Protein AF-A0A920VQU8-F1 (afdb_monomer_lite)

Sequence (94 aa):
MGDRAVEDDLAELGRLVELPEANIIKLPNISASTPQMKACIAELQALGYSIPDYPDDPGTDAERDAKARYGKGMGSAVNPVLPQGIQIGVPPRR

Radius of gyration: 17.18 Å; chains: 1; bounding box: 42×24×49 Å

Foldseek 3Di:
DPPPDDDPVLVVLLVLVVDPPRDDDDDDDDQDDPVRLQVVVVVVVVVVDPADGQDPDDPDPVNVVSPVVVVCSHGPNRCVSVPPPDDPDDPPDD

Structure (mmCIF, N/CA/C/O backbone):
data_AF-A0A920VQU8-F1
#
_entry.id   AF-A0A920VQU8-F1
#
loop_
_atom_site.group_PDB
_atom_site.id
_atom_site.type_symbol
_atom_site.label_atom_id
_atom_site.label_alt_id
_atom_site.label_comp_id
_atom_site.label_asym_id
_atom_site.label_entity_id
_atom_site.label_seq_id
_atom_site.pdbx_PDB_ins_code
_atom_site.Cartn_x
_atom_site.Cartn_y
_atom_site.Cartn_z
_atom_site.occupancy
_atom_site.B_iso_or_equiv
_atom_site.auth_seq_id
_atom_site.auth_comp_id
_atom_site.auth_asym_id
_atom_site.auth_atom_id
_atom_site.pdbx_PDB_model_num
ATOM 1 N N . MET A 1 1 ? -15.466 -6.381 -3.884 1.00 64.81 1 MET A N 1
ATOM 2 C CA . MET A 1 1 ? -15.025 -5.299 -4.790 1.00 64.81 1 MET A CA 1
ATOM 3 C C . MET A 1 1 ? -15.829 -5.236 -6.087 1.00 64.81 1 MET A C 1
ATOM 5 O O . MET A 1 1 ? -15.940 -4.133 -6.593 1.00 64.81 1 MET A O 1
ATOM 9 N N . GLY A 1 2 ? -16.471 -6.319 -6.563 1.00 76.19 2 GLY A N 1
ATOM 10 C CA . GLY A 1 2 ? -17.437 -6.246 -7.678 1.00 76.19 2 GLY A CA 1
ATOM 11 C C . GLY A 1 2 ? -16.856 -5.545 -8.909 1.00 76.19 2 GLY A C 1
ATOM 12 O O . GLY A 1 2 ? -15.669 -5.696 -9.180 1.00 76.19 2 GLY A O 1
ATOM 13 N N . ASP A 1 3 ? -17.651 -4.695 -9.556 1.00 79.62 3 ASP A N 1
ATOM 14 C CA . ASP A 1 3 ? -17.248 -3.893 -10.728 1.00 79.62 3 ASP A CA 1
ATOM 15 C C . ASP A 1 3 ? -16.146 -2.850 -10.445 1.00 79.62 3 ASP A C 1
ATOM 17 O O . ASP A 1 3 ? -15.702 -2.149 -11.348 1.00 79.62 3 ASP A O 1
ATOM 21 N N . ARG A 1 4 ? -15.714 -2.708 -9.185 1.00 84.12 4 ARG A N 1
ATOM 22 C CA . ARG A 1 4 ? -14.647 -1.792 -8.749 1.00 84.12 4 ARG A CA 1
ATOM 23 C C . ARG A 1 4 ? -13.343 -2.511 -8.404 1.00 84.12 4 ARG A C 1
ATOM 25 O O . ARG A 1 4 ? -12.461 -1.915 -7.789 1.00 84.12 4 ARG A O 1
ATOM 32 N N . ALA A 1 5 ? -13.246 -3.806 -8.702 1.00 87.50 5 ALA A N 1
ATOM 33 C CA . ALA A 1 5 ? -11.980 -4.516 -8.616 1.00 87.50 5 ALA A CA 1
ATOM 34 C C . ALA A 1 5 ? -11.017 -3.976 -9.681 1.00 87.50 5 ALA A C 1
ATOM 36 O O . ALA A 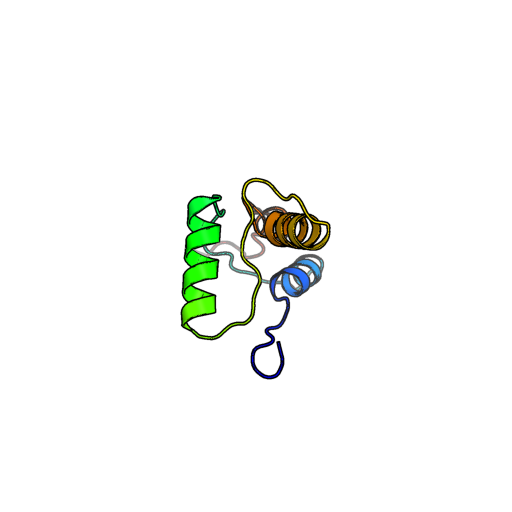1 5 ? -11.420 -3.714 -10.810 1.00 87.50 5 ALA A O 1
ATOM 37 N N . VAL A 1 6 ? -9.755 -3.821 -9.297 1.00 92.12 6 VAL A N 1
ATOM 38 C CA . VAL A 1 6 ? -8.659 -3.446 -10.193 1.00 92.12 6 VAL A CA 1
ATOM 39 C C . VAL A 1 6 ? -7.636 -4.573 -10.212 1.00 92.12 6 VAL A C 1
ATOM 41 O O . VAL A 1 6 ? -7.550 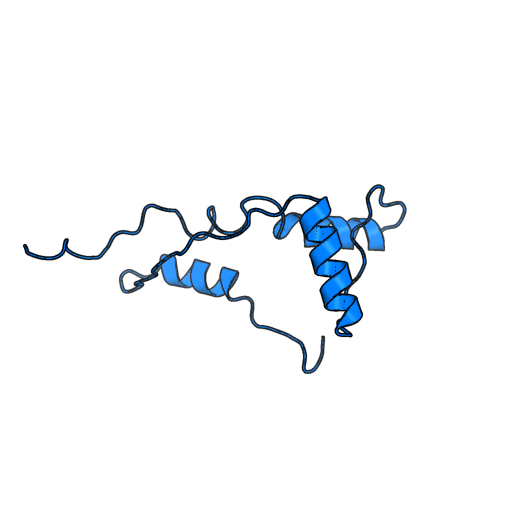-5.345 -9.250 1.00 92.12 6 VAL A O 1
ATOM 44 N N . GLU A 1 7 ? -6.900 -4.686 -11.311 1.00 94.94 7 GLU A N 1
ATOM 45 C CA . GLU A 1 7 ? -5.827 -5.667 -11.453 1.00 94.94 7 GLU A CA 1
ATOM 46 C C . GLU A 1 7 ? -4.635 -5.302 -10.551 1.00 94.94 7 GLU A C 1
ATOM 48 O O . GLU A 1 7 ? -4.448 -4.149 -10.154 1.00 94.94 7 GLU A O 1
ATOM 53 N N . ASP A 1 8 ? -3.853 -6.311 -10.160 1.00 95.06 8 ASP A N 1
ATOM 54 C CA . ASP A 1 8 ? -2.622 -6.103 -9.390 1.00 95.06 8 ASP A CA 1
ATOM 55 C C . ASP A 1 8 ? -1.454 -5.843 -10.350 1.00 95.06 8 ASP A C 1
ATOM 57 O O . ASP A 1 8 ? -0.613 -6.714 -10.605 1.00 95.06 8 ASP A O 1
ATOM 61 N N . ASP A 1 9 ? -1.425 -4.624 -10.889 1.00 95.44 9 ASP A N 1
ATOM 62 C CA . ASP A 1 9 ? -0.411 -4.177 -11.847 1.00 95.44 9 ASP A CA 1
ATOM 63 C C . ASP A 1 9 ? 1.006 -4.275 -11.270 1.00 95.44 9 ASP A C 1
ATOM 65 O O . ASP A 1 9 ? 1.963 -4.521 -11.999 1.00 95.44 9 ASP A O 1
ATOM 69 N N . LEU A 1 10 ? 1.180 -4.098 -9.953 1.00 94.94 10 LEU A N 1
ATOM 70 C CA . LEU A 1 10 ? 2.501 -4.195 -9.331 1.00 94.94 10 LEU A CA 1
ATOM 71 C C . LEU A 1 10 ? 3.012 -5.638 -9.350 1.00 94.94 10 LEU A C 1
ATOM 73 O O . LEU A 1 10 ? 4.185 -5.865 -9.651 1.00 94.94 10 LEU A O 1
ATOM 77 N N . ALA A 1 11 ? 2.147 -6.615 -9.067 1.00 95.06 11 ALA A N 1
ATOM 78 C CA . ALA A 1 11 ? 2.496 -8.023 -9.196 1.00 95.06 11 ALA A CA 1
ATOM 79 C C . ALA A 1 11 ? 2.755 -8.418 -10.657 1.00 95.06 11 ALA A C 1
ATOM 81 O O . ALA A 1 11 ? 3.636 -9.238 -10.917 1.00 95.06 11 ALA A O 1
ATOM 82 N N . GLU A 1 12 ? 2.008 -7.860 -11.612 1.00 94.88 12 GLU A N 1
ATOM 83 C CA . GLU A 1 12 ? 2.263 -8.074 -13.039 1.00 94.88 12 GLU A CA 1
ATOM 84 C C . GLU A 1 12 ? 3.597 -7.485 -13.485 1.00 94.88 12 GLU A C 1
ATOM 86 O O . GLU A 1 12 ? 4.419 -8.210 -14.044 1.00 94.88 12 GLU A O 1
ATOM 91 N N . LEU A 1 13 ? 3.862 -6.218 -13.170 1.00 93.88 13 LEU A N 1
ATOM 92 C CA . LEU A 1 13 ? 5.135 -5.571 -13.473 1.00 93.88 13 LEU A CA 1
ATOM 93 C C . LEU A 1 13 ? 6.308 -6.314 -12.824 1.00 93.88 13 LEU A C 1
ATOM 95 O O . LEU A 1 13 ? 7.353 -6.442 -13.452 1.00 93.88 13 LEU A O 1
ATOM 99 N N . GLY A 1 14 ? 6.122 -6.860 -11.617 1.00 92.38 14 GLY A N 1
ATOM 100 C CA . GLY A 1 14 ? 7.099 -7.723 -10.950 1.00 92.38 14 GLY A CA 1
ATOM 101 C C . GLY A 1 14 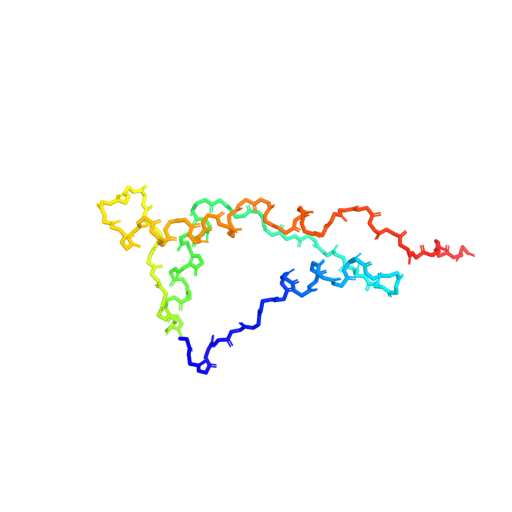? 7.430 -9.004 -11.724 1.00 92.38 14 GLY A C 1
ATOM 102 O O . GLY A 1 14 ? 8.575 -9.435 -11.712 1.00 92.38 14 GLY A O 1
ATOM 103 N N . ARG A 1 15 ? 6.465 -9.587 -12.446 1.00 93.50 15 ARG A N 1
ATOM 104 C CA . ARG A 1 15 ? 6.728 -10.709 -13.365 1.00 93.50 15 ARG A CA 1
ATOM 105 C C . ARG A 1 15 ? 7.381 -10.233 -14.658 1.00 93.50 15 ARG A C 1
ATOM 107 O O . ARG A 1 15 ? 8.278 -10.891 -15.171 1.00 93.50 15 ARG A O 1
ATOM 114 N N . LEU A 1 16 ? 6.942 -9.090 -15.187 1.00 91.94 16 LEU A N 1
ATOM 115 C CA . LEU A 1 16 ? 7.477 -8.545 -16.432 1.00 91.94 16 LEU A CA 1
ATOM 116 C C . LEU A 1 16 ? 8.959 -8.189 -16.302 1.00 91.94 16 LEU A C 1
ATOM 118 O O . LEU A 1 16 ? 9.709 -8.507 -17.211 1.00 91.94 16 LEU A O 1
ATOM 122 N N . VAL A 1 17 ? 9.417 -7.609 -15.186 1.00 89.25 17 VAL A N 1
ATOM 123 C CA . VAL A 1 17 ? 10.846 -7.263 -15.008 1.00 89.25 17 VAL A CA 1
ATOM 124 C C . VAL A 1 17 ? 11.798 -8.462 -15.065 1.00 89.25 17 VAL A C 1
ATOM 126 O O . VAL A 1 17 ? 12.995 -8.263 -15.256 1.00 89.25 17 VAL A O 1
ATOM 129 N N . GLU A 1 18 ? 11.300 -9.690 -14.907 1.00 87.94 18 GLU A N 1
ATOM 130 C CA . GLU A 1 18 ? 12.103 -10.911 -15.049 1.00 87.94 18 GLU A CA 1
ATOM 131 C C . GLU A 1 18 ? 12.320 -11.306 -16.522 1.00 87.94 18 GLU A C 1
ATOM 133 O O . GLU A 1 18 ? 13.199 -12.117 -16.822 1.00 87.94 18 GLU A O 1
ATOM 138 N N . LEU A 1 19 ? 11.546 -10.733 -17.450 1.00 88.94 19 LEU A N 1
ATOM 139 C CA . LEU A 1 19 ? 11.634 -11.016 -18.878 1.00 88.94 19 LEU A CA 1
ATOM 140 C C . LEU A 1 19 ? 12.729 -10.168 -19.546 1.00 88.94 19 LEU A C 1
ATOM 142 O O . LEU A 1 19 ? 12.782 -8.953 -19.338 1.00 88.94 19 LEU A O 1
ATOM 146 N N . PRO A 1 20 ? 13.577 -10.760 -20.408 1.00 87.56 20 PRO A N 1
ATOM 147 C CA . PRO A 1 20 ? 14.650 -10.029 -21.085 1.00 87.56 20 PRO A CA 1
ATOM 148 C C . PRO A 1 20 ? 14.142 -8.943 -22.048 1.00 87.56 20 PRO A C 1
ATOM 150 O O . PRO A 1 20 ? 14.864 -7.988 -22.329 1.00 87.56 20 PRO A O 1
ATOM 153 N N . GLU A 1 21 ? 12.920 -9.075 -22.563 1.00 86.88 21 GLU A N 1
ATOM 154 C CA . GLU A 1 21 ? 12.270 -8.109 -23.450 1.00 86.88 21 GLU A CA 1
ATOM 155 C C . GLU A 1 21 ? 11.553 -6.965 -22.721 1.00 86.88 21 GLU A C 1
ATOM 157 O O . GLU A 1 21 ? 11.084 -6.027 -23.375 1.00 86.88 21 GLU A O 1
ATOM 162 N N . ALA A 1 22 ? 11.437 -7.019 -21.391 1.00 88.56 22 ALA A N 1
ATOM 163 C CA . ALA A 1 22 ? 10.704 -6.002 -20.657 1.00 88.56 22 ALA A CA 1
ATOM 164 C C . ALA A 1 22 ? 11.391 -4.638 -20.743 1.00 88.56 22 ALA A C 1
ATOM 166 O O . ALA A 1 22 ? 12.562 -4.462 -20.405 1.00 88.56 22 ALA A O 1
ATOM 167 N N . ASN A 1 23 ? 10.615 -3.642 -21.163 1.00 87.38 23 ASN A N 1
ATOM 168 C CA . ASN A 1 23 ? 11.047 -2.258 -21.264 1.00 87.38 23 ASN A CA 1
ATOM 169 C C . ASN A 1 23 ? 10.102 -1.376 -20.443 1.00 87.38 23 ASN A C 1
ATOM 171 O O . ASN A 1 23 ? 9.033 -0.983 -20.909 1.00 87.38 23 ASN A O 1
ATOM 175 N N . ILE A 1 24 ? 10.488 -1.108 -19.195 1.00 87.94 24 ILE A N 1
ATOM 176 C CA . ILE A 1 24 ? 9.661 -0.394 -18.219 1.00 87.94 24 ILE A CA 1
ATOM 177 C C . ILE A 1 24 ? 10.306 0.954 -17.906 1.00 87.94 24 ILE A C 1
ATOM 179 O O . ILE A 1 24 ? 11.413 1.027 -17.376 1.00 87.94 24 ILE A O 1
ATOM 183 N N . ILE A 1 25 ? 9.581 2.038 -18.184 1.00 88.75 25 ILE A N 1
ATOM 184 C CA . ILE A 1 25 ? 9.979 3.394 -17.796 1.00 88.75 25 ILE A CA 1
ATOM 185 C C . ILE A 1 25 ? 9.322 3.716 -16.455 1.00 88.75 25 ILE A C 1
ATOM 187 O O . ILE A 1 25 ? 8.116 3.950 -16.373 1.00 88.75 25 ILE A O 1
ATOM 191 N N . LYS A 1 26 ? 10.121 3.737 -15.387 1.00 87.19 26 LYS A N 1
ATOM 192 C CA . LYS A 1 26 ? 9.629 3.984 -14.032 1.00 87.19 26 LYS A CA 1
ATOM 193 C C . LYS A 1 26 ? 9.672 5.471 -13.676 1.00 87.19 26 LYS A C 1
ATOM 195 O O . LYS A 1 26 ? 10.743 6.047 -13.512 1.00 87.19 26 LYS A O 1
ATOM 200 N N . LEU A 1 27 ? 8.503 6.082 -13.483 1.00 92.00 27 LEU A N 1
ATOM 201 C CA . LEU A 1 27 ? 8.386 7.444 -12.947 1.00 92.00 27 LEU A CA 1
ATOM 202 C C . LEU A 1 27 ? 8.425 7.439 -11.405 1.00 92.00 27 LEU A C 1
ATOM 204 O O . LEU A 1 27 ? 8.112 6.410 -10.798 1.00 92.00 27 LEU A O 1
ATOM 208 N N . PRO A 1 28 ? 8.771 8.558 -10.740 1.00 92.00 28 PRO A N 1
ATOM 209 C CA . PRO A 1 28 ? 8.675 8.676 -9.283 1.00 92.00 28 PRO A CA 1
ATOM 210 C C . PRO A 1 28 ? 7.271 8.341 -8.755 1.00 92.00 28 PRO A C 1
ATOM 212 O O . PRO A 1 28 ? 6.270 8.700 -9.368 1.00 92.00 28 PRO A O 1
ATOM 215 N N . ASN A 1 29 ? 7.193 7.664 -7.606 1.00 93.25 29 ASN A N 1
ATOM 216 C CA . ASN A 1 29 ? 5.935 7.321 -6.935 1.00 93.25 29 ASN A CA 1
ATOM 217 C C . ASN A 1 29 ? 6.002 7.629 -5.434 1.00 93.25 29 ASN A C 1
ATOM 219 O O . ASN A 1 29 ? 7.082 7.755 -4.856 1.00 93.25 29 ASN A O 1
ATOM 223 N N . ILE A 1 30 ? 4.835 7.699 -4.795 1.00 94.69 30 ILE A N 1
ATOM 224 C CA . ILE A 1 30 ? 4.719 7.912 -3.350 1.00 94.69 30 ILE A CA 1
ATOM 225 C C . ILE A 1 30 ? 5.191 6.656 -2.606 1.00 94.69 30 ILE A C 1
ATOM 227 O O . ILE A 1 30 ? 4.783 5.543 -2.933 1.00 94.69 30 ILE A O 1
ATOM 231 N N . SER A 1 31 ? 6.029 6.850 -1.586 1.00 94.38 31 SER A N 1
ATOM 232 C CA . SER A 1 31 ? 6.258 5.864 -0.527 1.00 94.38 31 SER A CA 1
ATOM 233 C C . SER A 1 31 ? 5.407 6.262 0.673 1.00 94.38 31 SER A C 1
ATOM 235 O O . SER A 1 31 ? 5.741 7.215 1.375 1.00 94.38 31 SER A O 1
ATOM 237 N N . ALA A 1 32 ? 4.257 5.609 0.839 1.00 93.62 32 ALA A N 1
ATOM 238 C CA . ALA A 1 32 ? 3.188 6.128 1.686 1.00 93.62 32 ALA A CA 1
ATOM 239 C C . ALA A 1 32 ? 3.545 6.068 3.179 1.00 93.62 32 ALA A C 1
ATOM 241 O O . ALA A 1 32 ? 3.873 5.007 3.713 1.00 93.62 32 ALA A O 1
ATOM 242 N N . SER A 1 33 ? 3.430 7.211 3.855 1.00 95.25 33 SER A N 1
ATOM 243 C CA . SER A 1 33 ? 3.385 7.307 5.317 1.00 95.25 33 SER A CA 1
ATOM 244 C C . SER A 1 33 ? 1.988 6.972 5.857 1.00 95.25 33 SER A C 1
ATOM 246 O O . SER A 1 33 ? 1.002 7.004 5.118 1.00 95.25 33 SER A O 1
ATOM 248 N N . THR A 1 34 ? 1.870 6.715 7.164 1.00 94.00 34 THR A N 1
ATOM 249 C CA . THR A 1 34 ? 0.574 6.430 7.808 1.00 94.00 34 THR A CA 1
ATOM 250 C C . THR A 1 34 ? -0.488 7.515 7.562 1.00 94.00 34 THR A C 1
ATOM 252 O O . THR A 1 34 ? -1.605 7.154 7.190 1.00 94.00 34 THR A O 1
ATOM 255 N N . PRO A 1 35 ? -0.198 8.831 7.698 1.00 95.94 35 PRO A N 1
ATOM 256 C CA . PRO A 1 35 ? -1.199 9.863 7.414 1.00 95.94 35 PRO A CA 1
ATOM 257 C C . PRO A 1 35 ? -1.675 9.859 5.956 1.00 95.94 35 PRO A C 1
ATOM 259 O O . PRO A 1 35 ? -2.863 10.027 5.700 1.00 95.94 35 PRO A O 1
ATOM 262 N N . GLN A 1 36 ? -0.769 9.615 5.002 1.00 96.75 36 GLN A N 1
ATOM 263 C CA . GLN A 1 36 ? -1.115 9.536 3.578 1.00 96.75 36 GLN A CA 1
ATOM 264 C C . GLN A 1 36 ? -1.983 8.313 3.270 1.00 96.75 36 GLN A C 1
ATOM 266 O O . GLN A 1 36 ? -2.940 8.424 2.509 1.00 96.75 36 GLN A O 1
ATOM 271 N N . MET A 1 37 ? -1.689 7.166 3.892 1.00 95.38 37 MET A N 1
ATOM 272 C CA . MET A 1 37 ? -2.503 5.957 3.753 1.00 95.38 37 MET A CA 1
ATOM 273 C C . MET A 1 37 ? -3.935 6.200 4.243 1.00 95.38 37 MET A C 1
ATOM 275 O O . MET A 1 37 ? -4.887 5.929 3.519 1.00 95.38 37 MET A O 1
ATOM 279 N N . LYS A 1 38 ? -4.095 6.787 5.436 1.00 96.00 38 LYS A N 1
ATOM 280 C CA . LYS A 1 38 ? -5.419 7.122 5.981 1.00 96.00 38 LYS A CA 1
ATOM 281 C C . LYS A 1 38 ? -6.189 8.108 5.104 1.00 96.00 38 LYS A C 1
ATOM 283 O O . LYS A 1 38 ? -7.382 7.917 4.900 1.00 96.00 38 LYS A O 1
ATOM 288 N N . ALA A 1 39 ? -5.516 9.129 4.570 1.00 97.44 39 ALA A N 1
ATOM 289 C CA . ALA A 1 39 ? -6.141 10.093 3.666 1.00 97.44 39 ALA A CA 1
ATOM 290 C C . ALA A 1 39 ? -6.647 9.425 2.375 1.00 97.44 39 ALA A C 1
ATOM 292 O O . ALA A 1 39 ? -7.788 9.647 1.983 1.00 97.44 39 ALA A O 1
ATOM 293 N N . CYS A 1 40 ? -5.833 8.555 1.769 1.00 96.88 40 CYS A N 1
ATOM 294 C CA . CYS A 1 40 ? -6.214 7.787 0.582 1.00 96.88 40 CYS A CA 1
ATOM 295 C C . CYS A 1 40 ? -7.408 6.858 0.857 1.00 96.88 40 CYS A C 1
ATOM 297 O O . CYS A 1 40 ? -8.358 6.822 0.078 1.00 96.88 40 CYS A O 1
ATOM 299 N N . ILE A 1 41 ? -7.402 6.148 1.992 1.00 96.50 41 ILE A N 1
ATOM 300 C CA . ILE A 1 41 ? -8.521 5.284 2.398 1.00 96.50 41 ILE A CA 1
ATOM 301 C C . ILE A 1 41 ? -9.810 6.101 2.536 1.00 96.50 41 ILE A C 1
ATOM 303 O O . ILE A 1 41 ? -10.828 5.714 1.966 1.00 96.50 41 ILE A O 1
ATOM 307 N N . ALA A 1 42 ? -9.756 7.247 3.221 1.00 97.62 42 ALA A N 1
ATOM 308 C CA . ALA A 1 42 ? -10.913 8.122 3.396 1.00 97.62 42 ALA A CA 1
ATOM 309 C C . ALA A 1 42 ? -11.447 8.662 2.056 1.00 97.62 42 ALA A C 1
ATOM 311 O O . ALA A 1 42 ? -12.659 8.700 1.843 1.00 97.62 42 ALA A O 1
ATOM 312 N N . GLU A 1 43 ? -10.560 9.040 1.130 1.00 98.06 43 GLU A N 1
ATOM 313 C CA . GLU A 1 43 ? -10.939 9.482 -0.216 1.00 98.06 43 GLU A CA 1
ATOM 314 C C . GLU A 1 43 ? -11.637 8.362 -1.001 1.00 98.06 43 GLU A C 1
ATOM 316 O O . GLU A 1 43 ? -12.723 8.562 -1.547 1.00 98.06 43 GLU A O 1
ATOM 321 N N . LEU A 1 44 ? -11.076 7.151 -1.001 1.00 96.31 44 LEU A N 1
ATOM 322 C CA . LEU A 1 44 ? -11.676 5.993 -1.665 1.00 96.31 44 LEU A CA 1
ATOM 323 C C . LEU A 1 44 ? -13.031 5.622 -1.043 1.00 96.31 44 LEU A C 1
ATOM 325 O O . LEU A 1 44 ? -13.995 5.358 -1.764 1.00 96.31 44 LEU A O 1
ATOM 329 N N . GLN A 1 45 ? -13.155 5.649 0.282 1.00 96.56 45 GLN A N 1
ATOM 330 C CA . GLN A 1 45 ? -14.432 5.425 0.959 1.00 96.56 45 GLN A CA 1
ATOM 331 C C . GLN A 1 45 ? -15.477 6.480 0.571 1.00 96.56 45 GLN A C 1
ATOM 333 O O . GLN A 1 45 ? -16.618 6.119 0.282 1.00 96.56 45 GLN A O 1
ATOM 338 N N . ALA A 1 46 ? -15.093 7.759 0.468 1.00 97.56 46 ALA A N 1
ATOM 339 C CA . ALA A 1 46 ? -15.975 8.834 0.006 1.00 97.56 46 ALA A CA 1
ATOM 340 C C . ALA A 1 46 ? -16.425 8.648 -1.455 1.00 97.56 46 ALA A C 1
ATOM 342 O O . ALA A 1 46 ? -17.553 8.988 -1.809 1.00 97.56 46 ALA A O 1
ATOM 343 N N . LEU A 1 47 ? -15.583 8.033 -2.291 1.00 96.06 47 LEU A N 1
ATOM 344 C CA . LEU A 1 47 ? -15.931 7.614 -3.653 1.00 96.06 47 LEU A CA 1
ATOM 345 C C . LEU A 1 47 ? -16.785 6.327 -3.689 1.00 96.06 47 LEU A C 1
ATOM 347 O O . LEU A 1 47 ? -17.194 5.875 -4.762 1.00 96.06 47 LEU A O 1
ATOM 351 N N . GLY A 1 48 ? -17.082 5.723 -2.535 1.00 94.00 48 GLY A N 1
ATOM 352 C CA . GLY A 1 48 ? -17.943 4.550 -2.364 1.00 94.00 48 GLY A CA 1
ATOM 353 C C . GLY A 1 48 ? -17.211 3.204 -2.396 1.00 94.00 48 GLY A C 1
ATOM 354 O O . GLY A 1 48 ? -17.849 2.165 -2.576 1.00 94.00 48 GLY A O 1
ATOM 355 N N . TYR A 1 49 ? -15.880 3.187 -2.294 1.00 94.62 49 TYR A N 1
ATOM 356 C CA . TYR A 1 49 ? -15.133 1.936 -2.172 1.00 94.62 49 TYR A CA 1
ATOM 357 C C . TYR A 1 49 ? -15.309 1.367 -0.762 1.00 94.62 49 TYR A C 1
ATOM 359 O O . TYR A 1 49 ? -14.924 1.980 0.228 1.00 94.62 49 TYR A O 1
ATOM 367 N N . SER A 1 50 ? -15.878 0.163 -0.671 1.00 92.94 50 SER A N 1
ATOM 368 C CA . SER A 1 50 ? -16.050 -0.545 0.601 1.00 92.94 50 SER A CA 1
ATOM 369 C C . SER A 1 50 ? -14.739 -1.227 1.011 1.00 92.94 50 SER A C 1
ATOM 371 O O . SER A 1 50 ? -14.549 -2.427 0.804 1.00 92.94 50 SER A O 1
ATOM 373 N N . ILE A 1 51 ? -13.803 -0.428 1.527 1.00 93.12 51 ILE A N 1
ATOM 374 C CA . ILE A 1 51 ? -12.515 -0.867 2.079 1.00 93.12 51 ILE A CA 1
ATOM 375 C C . ILE A 1 51 ? -12.438 -0.525 3.577 1.00 93.12 51 ILE A C 1
ATOM 377 O O . ILE A 1 51 ? -12.980 0.505 3.986 1.00 93.12 51 ILE A O 1
ATOM 381 N N . PRO A 1 52 ? -11.810 -1.379 4.410 1.00 95.19 52 PRO A N 1
ATOM 382 C CA . PRO A 1 52 ? -11.734 -1.156 5.852 1.00 95.19 52 PRO A CA 1
ATOM 383 C C . PRO A 1 52 ? -10.819 0.023 6.192 1.00 95.19 52 PRO A C 1
ATOM 385 O O . PRO A 1 52 ? -9.910 0.346 5.427 1.00 95.19 52 PRO A O 1
ATOM 388 N N . ASP A 1 53 ? -11.013 0.618 7.364 1.00 96.06 53 ASP A N 1
ATOM 389 C CA . ASP A 1 53 ? -10.102 1.635 7.888 1.00 96.06 53 ASP A CA 1
ATOM 390 C C . ASP A 1 53 ? -8.712 1.062 8.195 1.00 96.06 53 ASP A C 1
ATOM 392 O O . ASP A 1 53 ? -8.520 -0.149 8.338 1.00 96.06 53 ASP A O 1
ATOM 396 N N . TYR A 1 54 ? -7.728 1.955 8.327 1.00 95.00 54 TYR A N 1
ATOM 397 C CA . TYR A 1 54 ? -6.409 1.610 8.849 1.00 95.00 54 TYR A CA 1
ATOM 398 C C . TYR A 1 54 ? -6.368 1.834 10.373 1.00 95.00 54 TYR A C 1
ATOM 400 O O . TYR A 1 54 ? -6.348 2.994 10.804 1.00 95.00 54 TYR A O 1
ATOM 408 N N . PRO A 1 55 ? -6.327 0.769 11.199 1.00 93.44 55 PRO A N 1
ATOM 409 C CA . PRO A 1 55 ? -6.352 0.907 12.650 1.00 93.44 55 PRO A CA 1
ATOM 410 C C . PRO A 1 55 ? -4.967 1.275 13.197 1.00 93.44 55 PRO A C 1
ATOM 412 O O . PRO A 1 55 ? -3.953 0.646 12.874 1.00 93.44 55 PRO A O 1
ATOM 415 N N . ASP A 1 56 ? -4.923 2.274 14.079 1.00 90.19 56 ASP A N 1
ATOM 416 C CA . ASP A 1 56 ? -3.697 2.625 14.804 1.00 90.19 56 ASP A CA 1
ATOM 417 C C . ASP A 1 56 ? -3.312 1.524 15.793 1.00 90.19 56 ASP A C 1
ATOM 419 O O . ASP A 1 56 ? -2.178 1.034 15.763 1.00 90.19 56 ASP A O 1
ATOM 423 N N . ASP A 1 57 ? -4.282 1.076 16.589 1.00 92.56 57 ASP A N 1
ATOM 424 C CA . ASP A 1 57 ? -4.128 0.034 17.601 1.00 92.56 57 ASP A CA 1
ATOM 425 C C . ASP A 1 57 ? -5.187 -1.070 17.393 1.00 92.56 57 ASP A C 1
ATOM 427 O O . ASP A 1 57 ? -6.344 -0.889 17.769 1.00 92.56 57 ASP A O 1
ATOM 431 N N . PRO A 1 58 ? -4.849 -2.172 16.693 1.00 92.81 58 PRO A N 1
ATOM 432 C CA . PRO A 1 58 ? -5.820 -3.195 16.312 1.00 92.81 58 PRO A CA 1
ATOM 433 C C . PRO A 1 58 ? -6.181 -4.112 17.494 1.00 92.81 58 PRO A C 1
ATOM 435 O O . PRO A 1 58 ? -5.374 -4.944 17.919 1.00 92.81 58 PRO A O 1
ATOM 438 N N . GLY A 1 59 ? -7.421 -4.030 17.977 1.00 94.75 59 GLY A N 1
ATOM 439 C CA . GLY A 1 59 ? -7.936 -4.874 19.062 1.00 94.75 59 GLY A CA 1
ATOM 440 C C . GLY A 1 59 ? -8.496 -6.214 18.577 1.00 94.75 59 GLY A C 1
ATOM 441 O O . GLY A 1 59 ? -8.423 -7.225 19.281 1.00 94.75 59 GLY A O 1
ATOM 442 N N . THR A 1 60 ? -8.999 -6.262 17.346 1.00 96.75 60 THR A N 1
ATOM 443 C CA . THR A 1 60 ? -9.676 -7.433 16.766 1.00 96.75 60 THR A CA 1
ATOM 444 C C . THR A 1 60 ? -8.841 -8.134 15.692 1.00 96.75 60 THR A C 1
ATOM 446 O O . THR A 1 60 ? -7.915 -7.557 15.123 1.00 96.75 60 THR A O 1
ATOM 449 N N . ASP A 1 61 ? -9.173 -9.392 15.380 1.00 95.81 61 ASP A N 1
ATOM 450 C CA . ASP A 1 61 ? -8.526 -10.119 14.274 1.00 95.81 61 ASP A CA 1
ATOM 451 C C . ASP A 1 61 ? -8.753 -9.434 12.923 1.00 95.81 61 ASP A C 1
ATOM 453 O O . ASP A 1 61 ? -7.840 -9.370 12.104 1.00 95.81 61 ASP A O 1
ATOM 457 N N . ALA A 1 62 ? -9.941 -8.862 12.715 1.00 93.88 62 ALA A N 1
ATOM 458 C CA . ALA A 1 62 ? -10.265 -8.122 11.500 1.00 93.88 62 ALA A CA 1
ATOM 459 C C . ALA A 1 62 ? -9.396 -6.862 11.346 1.00 93.88 62 ALA A C 1
ATOM 461 O O . ALA A 1 62 ? -8.889 -6.584 10.262 1.00 93.88 62 ALA A O 1
ATOM 462 N N . GLU A 1 63 ? -9.171 -6.122 12.432 1.00 95.44 63 GLU A N 1
ATOM 463 C CA . GLU A 1 63 ? -8.286 -4.952 12.428 1.00 95.44 63 GLU A CA 1
ATOM 464 C C . GLU A 1 63 ? -6.819 -5.346 12.227 1.00 95.44 63 GLU A C 1
ATOM 466 O O . GLU A 1 63 ? -6.085 -4.661 11.511 1.00 95.44 63 GLU A O 1
ATOM 471 N N . ARG A 1 64 ? -6.380 -6.467 12.816 1.00 96.00 64 ARG A N 1
ATOM 472 C CA . ARG A 1 64 ? -5.031 -7.008 12.591 1.00 96.00 64 ARG A CA 1
ATOM 473 C C . ARG A 1 64 ? -4.824 -7.406 11.130 1.00 96.00 64 ARG A C 1
ATOM 475 O O . ARG A 1 64 ? -3.792 -7.046 10.562 1.00 96.00 64 ARG A O 1
ATOM 482 N N . ASP A 1 65 ? -5.797 -8.082 10.518 1.00 95.75 65 ASP A N 1
ATOM 483 C CA . ASP A 1 65 ? -5.769 -8.422 9.090 1.00 95.75 65 ASP A CA 1
ATOM 484 C C . ASP A 1 65 ? -5.720 -7.163 8.215 1.00 95.75 65 ASP A C 1
ATOM 486 O O . ASP A 1 65 ? -4.834 -7.030 7.367 1.00 95.75 65 ASP A O 1
ATOM 490 N N . ALA A 1 66 ? -6.598 -6.188 8.473 1.00 94.50 66 ALA A N 1
ATOM 491 C CA . ALA A 1 66 ? -6.622 -4.928 7.735 1.00 94.50 66 ALA A CA 1
ATOM 492 C C . ALA A 1 66 ? -5.271 -4.197 7.816 1.00 94.50 66 ALA A C 1
ATOM 494 O O . ALA A 1 66 ? -4.703 -3.821 6.787 1.00 94.50 66 ALA A O 1
ATOM 495 N N . LYS A 1 67 ? -4.702 -4.064 9.021 1.00 94.38 67 LYS A N 1
ATOM 496 C CA . LYS A 1 67 ? -3.392 -3.431 9.232 1.00 94.38 67 LYS A CA 1
ATOM 497 C C . LYS A 1 67 ? -2.275 -4.167 8.496 1.00 94.38 67 LYS A C 1
ATOM 499 O O . LYS A 1 67 ? -1.444 -3.525 7.853 1.00 94.38 67 LYS A O 1
ATOM 504 N N . ALA A 1 68 ? -2.265 -5.501 8.546 1.00 94.62 68 ALA A N 1
ATOM 505 C CA . ALA A 1 68 ? -1.274 -6.320 7.855 1.00 94.62 68 ALA A CA 1
ATOM 506 C C . ALA A 1 68 ? -1.366 -6.169 6.329 1.00 94.62 68 ALA A C 1
ATOM 508 O O . ALA A 1 68 ? -0.343 -6.040 5.652 1.00 94.62 68 ALA A O 1
ATOM 509 N N . ARG A 1 69 ? -2.584 -6.133 5.779 1.00 94.50 69 ARG A N 1
ATOM 510 C CA . ARG A 1 69 ? -2.817 -5.934 4.345 1.00 94.50 69 ARG A CA 1
ATOM 511 C C . ARG A 1 69 ? -2.366 -4.557 3.875 1.00 94.50 69 ARG A C 1
ATOM 513 O O . ARG A 1 69 ? -1.626 -4.481 2.898 1.00 94.50 69 ARG A O 1
ATOM 520 N N . TYR A 1 70 ? -2.737 -3.491 4.584 1.00 95.31 70 TYR A N 1
ATOM 521 C CA . TYR A 1 70 ? -2.272 -2.140 4.257 1.00 95.31 70 TYR A CA 1
ATOM 522 C C . TYR A 1 70 ? -0.761 -1.985 4.424 1.00 95.31 70 TYR A C 1
ATOM 524 O O . TYR A 1 70 ? -0.136 -1.276 3.638 1.00 95.31 70 TYR A O 1
ATOM 532 N N . GLY A 1 71 ? -0.156 -2.705 5.374 1.00 92.06 71 GLY A N 1
ATOM 533 C CA . GLY A 1 71 ? 1.293 -2.752 5.566 1.00 92.06 71 GLY A CA 1
ATOM 534 C C . GLY A 1 71 ? 2.078 -3.092 4.300 1.00 92.06 71 GLY A C 1
ATOM 535 O O . GLY A 1 71 ? 3.147 -2.529 4.090 1.00 92.06 71 GLY A O 1
ATOM 536 N N . LYS A 1 72 ? 1.523 -3.927 3.412 1.00 92.19 72 LYS A N 1
ATOM 537 C CA . LYS A 1 72 ? 2.154 -4.281 2.129 1.00 92.19 72 LYS A CA 1
ATOM 538 C C . LYS A 1 72 ? 2.236 -3.109 1.144 1.00 92.19 72 LYS A C 1
ATOM 540 O O . LYS A 1 72 ? 3.136 -3.088 0.315 1.00 92.19 72 LYS A O 1
ATOM 545 N N . GLY A 1 73 ? 1.310 -2.152 1.227 1.00 88.94 73 GLY A N 1
ATOM 546 C CA . GLY A 1 73 ? 1.270 -0.959 0.374 1.00 88.94 73 GLY A CA 1
ATOM 547 C C . GLY A 1 73 ? 1.937 0.277 0.989 1.00 88.94 73 GLY A C 1
ATOM 548 O O . GLY A 1 73 ? 1.985 1.325 0.349 1.00 88.94 73 GLY A O 1
ATOM 549 N N . MET A 1 74 ? 2.424 0.187 2.230 1.00 91.38 74 MET A N 1
ATOM 550 C CA . MET A 1 74 ? 3.093 1.296 2.913 1.00 91.38 74 MET A CA 1
ATOM 551 C C . MET A 1 74 ? 4.586 1.369 2.585 1.00 91.38 74 MET A C 1
ATOM 553 O O . MET A 1 74 ? 5.221 0.386 2.206 1.00 91.38 74 MET A O 1
ATOM 557 N N . GLY A 1 75 ? 5.168 2.553 2.784 1.00 91.12 75 GLY A N 1
ATOM 558 C CA . GLY A 1 75 ? 6.589 2.784 2.547 1.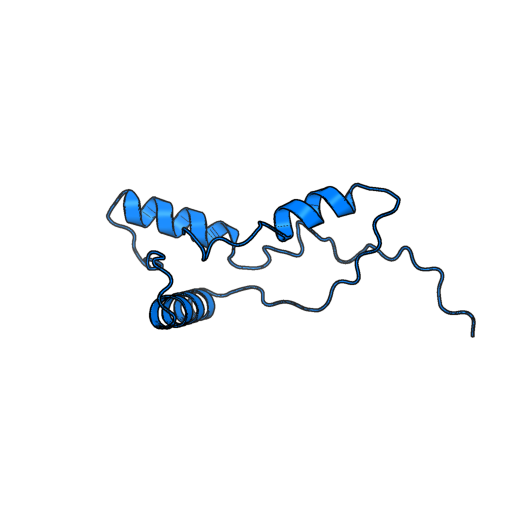00 91.12 75 GLY A CA 1
ATOM 559 C C . GLY A 1 75 ? 6.980 2.536 1.089 1.00 91.12 75 GLY A C 1
ATOM 560 O O . GLY A 1 75 ? 6.195 2.766 0.171 1.00 91.12 75 GLY A O 1
ATOM 561 N N . SER A 1 76 ? 8.216 2.090 0.862 1.00 90.94 76 SER A N 1
ATOM 562 C CA . SER A 1 76 ? 8.726 1.818 -0.485 1.00 90.94 76 SER A CA 1
ATOM 563 C C . SER A 1 76 ? 8.250 0.450 -0.991 1.00 90.94 76 SER A C 1
ATOM 565 O O . SER A 1 76 ? 9.067 -0.441 -1.184 1.00 90.94 76 SER A O 1
ATOM 567 N N . ALA A 1 77 ? 6.948 0.277 -1.221 1.00 93.62 77 ALA A N 1
ATOM 568 C CA . ALA A 1 77 ? 6.384 -0.983 -1.720 1.00 93.62 77 ALA A CA 1
ATOM 569 C C . ALA A 1 77 ? 6.787 -1.294 -3.176 1.00 93.62 77 ALA A C 1
ATOM 571 O O . ALA A 1 77 ? 6.978 -2.448 -3.543 1.00 93.62 77 ALA A O 1
ATOM 572 N N . VAL A 1 78 ? 6.962 -0.257 -4.004 1.00 93.19 78 VAL A N 1
ATOM 573 C CA . VAL A 1 78 ? 7.183 -0.415 -5.453 1.00 93.19 78 VAL A CA 1
ATOM 574 C C . VAL A 1 78 ? 8.650 -0.657 -5.817 1.00 93.19 78 VAL A C 1
ATOM 576 O O . VAL A 1 78 ? 8.935 -1.506 -6.652 1.00 93.19 78 VAL A O 1
ATOM 579 N N . ASN A 1 79 ? 9.604 0.060 -5.213 1.00 90.44 79 ASN A N 1
ATOM 580 C CA . ASN A 1 79 ? 11.018 -0.040 -5.620 1.00 90.44 79 ASN A CA 1
ATOM 581 C C . ASN A 1 79 ? 11.665 -1.424 -5.394 1.00 90.44 79 ASN A C 1
ATOM 583 O O . ASN A 1 79 ? 12.508 -1.797 -6.204 1.00 90.44 79 ASN A O 1
ATOM 587 N N . PRO A 1 80 ? 11.321 -2.198 -4.343 1.00 90.81 80 PRO A N 1
ATOM 588 C CA . PRO A 1 80 ? 11.815 -3.564 -4.185 1.00 90.81 80 PRO A CA 1
ATOM 589 C C . PRO A 1 80 ? 11.342 -4.502 -5.298 1.00 90.81 80 PRO A C 1
ATOM 591 O O . PRO A 1 80 ? 12.031 -5.468 -5.597 1.00 90.81 80 PRO A O 1
ATOM 594 N N . VAL A 1 81 ? 10.182 -4.212 -5.898 1.00 89.56 81 VAL A N 1
ATOM 595 C CA . VAL A 1 81 ? 9.617 -4.973 -7.020 1.00 89.56 81 VAL A CA 1
ATOM 596 C C . VAL A 1 81 ? 10.199 -4.488 -8.348 1.00 89.56 81 VAL A C 1
ATOM 598 O O . VAL A 1 81 ? 10.532 -5.291 -9.209 1.00 89.56 81 VAL A O 1
ATOM 601 N N . LEU A 1 82 ? 10.361 -3.171 -8.504 1.00 85.81 82 LEU A N 1
ATOM 602 C CA . LEU A 1 82 ? 10.879 -2.520 -9.709 1.00 85.81 82 LEU A CA 1
ATOM 603 C C . LEU A 1 82 ? 12.186 -1.781 -9.373 1.00 85.81 82 LEU A C 1
ATOM 605 O O . LEU A 1 82 ? 12.159 -0.565 -9.139 1.00 85.81 82 LEU A O 1
ATOM 609 N N . PRO A 1 83 ? 13.329 -2.488 -9.292 1.00 72.31 83 PRO A N 1
ATOM 610 C CA . PRO A 1 83 ? 14.588 -1.879 -8.892 1.00 72.31 83 PRO A CA 1
ATOM 611 C C . PRO A 1 83 ? 15.007 -0.781 -9.877 1.00 72.31 83 PRO A C 1
ATOM 613 O O . PRO A 1 83 ? 14.955 -0.948 -11.094 1.00 72.31 83 PRO A O 1
ATOM 616 N N . GLN A 1 84 ? 15.474 0.344 -9.327 1.00 55.69 84 GLN A N 1
ATOM 617 C CA . GLN A 1 84 ? 15.829 1.602 -10.014 1.00 55.69 84 GLN A CA 1
ATOM 618 C C . GLN A 1 84 ? 17.057 1.500 -10.957 1.00 55.69 84 GLN A C 1
ATOM 620 O O . GLN A 1 84 ? 17.712 2.498 -11.240 1.00 55.69 84 GLN A O 1
ATOM 625 N N . GLY A 1 85 ? 17.404 0.296 -11.422 1.00 54.84 85 GLY A N 1
ATOM 626 C CA . GLY A 1 85 ? 18.605 -0.002 -12.206 1.00 54.84 85 GLY A CA 1
ATOM 627 C C . GLY A 1 85 ? 18.361 -0.572 -13.606 1.00 54.84 85 GLY A C 1
ATOM 628 O O . GLY A 1 85 ? 19.336 -0.812 -14.314 1.00 54.84 85 GLY A O 1
ATOM 629 N N . ILE A 1 86 ? 17.112 -0.785 -14.042 1.00 49.28 86 ILE A N 1
ATOM 630 C CA . ILE A 1 86 ? 16.846 -1.253 -15.413 1.00 49.28 86 ILE A CA 1
ATOM 631 C C . ILE A 1 86 ? 16.938 -0.063 -16.382 1.00 49.28 86 ILE A C 1
ATOM 633 O O . ILE A 1 86 ? 15.953 0.588 -16.713 1.00 49.28 86 ILE A O 1
ATOM 637 N N . GLN A 1 87 ? 18.157 0.218 -16.844 1.00 50.81 87 GLN A N 1
ATOM 638 C CA . GLN A 1 87 ? 18.399 0.831 -18.148 1.00 50.81 87 GLN A CA 1
ATOM 639 C C . GLN A 1 87 ? 18.780 -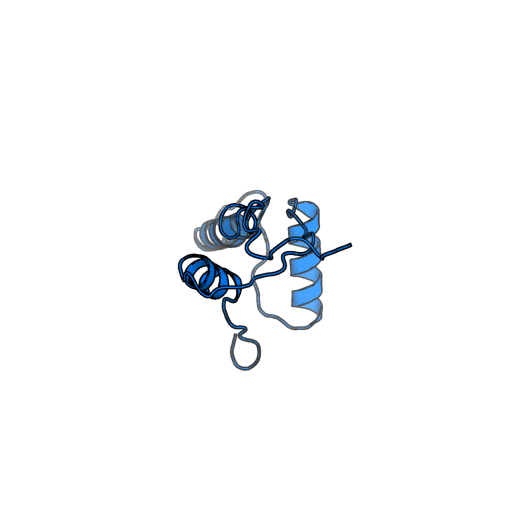0.280 -19.132 1.00 50.81 87 GLN A C 1
ATOM 641 O O . GLN A 1 87 ? 19.942 -0.671 -19.205 1.00 50.81 87 GLN A O 1
ATOM 646 N N . ILE A 1 88 ? 17.827 -0.747 -19.941 1.00 50.03 88 ILE A N 1
ATOM 647 C CA . ILE A 1 88 ? 18.144 -1.379 -21.232 1.00 50.03 88 ILE A CA 1
ATOM 648 C C . ILE A 1 88 ? 17.568 -0.493 -22.332 1.00 50.03 88 ILE A C 1
ATOM 650 O O . ILE A 1 88 ? 16.609 -0.809 -23.024 1.00 50.03 88 ILE A O 1
ATOM 654 N N 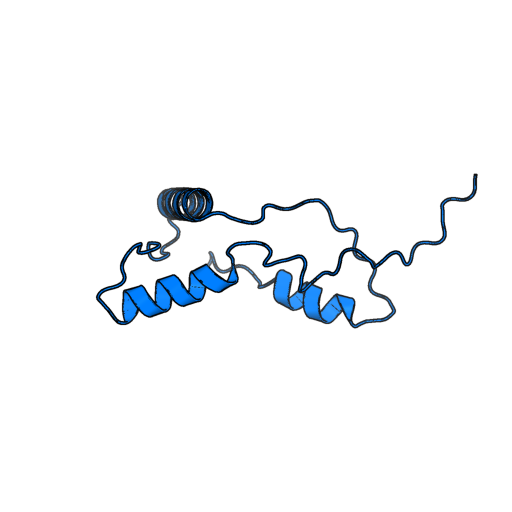. GLY A 1 89 ? 18.168 0.683 -22.453 1.00 50.84 89 GLY A N 1
ATOM 655 C CA . GLY A 1 89 ? 18.001 1.571 -23.586 1.00 50.84 89 GLY A CA 1
ATOM 656 C C . GLY A 1 89 ? 19.381 2.088 -23.932 1.00 50.84 89 GLY A C 1
ATOM 657 O O . GLY A 1 89 ? 19.985 2.805 -23.136 1.00 50.84 89 GLY A O 1
ATOM 658 N N . VAL A 1 90 ? 19.900 1.671 -25.089 1.00 53.66 90 VAL A N 1
ATOM 659 C CA . VAL A 1 90 ? 21.116 2.233 -25.687 1.00 53.66 90 VAL A CA 1
ATOM 660 C C . VAL A 1 90 ? 21.037 3.761 -25.555 1.00 53.66 90 VAL A C 1
ATOM 662 O O . VAL A 1 90 ? 19.997 4.322 -25.911 1.00 53.66 90 VAL A O 1
ATOM 665 N N . PRO A 1 91 ? 22.068 4.444 -25.022 1.00 45.72 91 PRO A N 1
ATOM 666 C CA . PRO A 1 91 ? 22.006 5.886 -24.820 1.00 45.72 91 PRO A CA 1
ATOM 667 C C . PRO A 1 91 ? 21.639 6.589 -26.135 1.00 45.72 91 PRO A C 1
ATOM 669 O O . PRO A 1 91 ? 22.088 6.143 -27.200 1.00 45.72 91 PRO A O 1
ATOM 672 N N . PRO A 1 92 ? 20.835 7.671 -26.094 1.00 60.00 92 PRO A N 1
ATOM 673 C CA . PRO A 1 92 ? 20.499 8.418 -27.296 1.00 60.00 92 PRO A CA 1
ATOM 674 C C . PRO A 1 92 ? 21.801 8.847 -27.973 1.00 60.00 92 PRO A C 1
ATOM 676 O O . PRO A 1 92 ? 22.679 9.445 -27.343 1.00 60.00 92 PRO A O 1
ATOM 679 N N . ARG A 1 93 ? 21.956 8.481 -29.250 1.00 62.25 93 ARG A N 1
ATOM 680 C CA . ARG A 1 93 ? 23.083 8.962 -30.049 1.00 62.25 93 ARG A CA 1
ATOM 681 C C . ARG A 1 93 ? 22.965 10.485 -30.120 1.00 62.25 93 ARG A C 1
ATOM 683 O O . ARG A 1 93 ? 21.891 10.989 -30.443 1.00 62.25 93 ARG A O 1
ATOM 690 N N . ARG A 1 94 ? 24.046 11.168 -29.731 1.00 62.31 94 ARG A N 1
ATOM 691 C CA . ARG A 1 94 ? 24.205 12.617 -29.905 1.00 62.31 94 ARG A CA 1
ATOM 692 C C . ARG A 1 94 ? 24.028 13.017 -31.363 1.00 62.31 94 ARG A C 1
ATOM 694 O O . ARG A 1 94 ? 24.445 12.212 -32.228 1.00 62.31 94 ARG A O 1
#

Secondary structure (DSSP, 8-state):
-GGG----HHHHHHHHTTSTT----------B-HHHHHHHHHHHHHTT-------SS--SHHHHHHHHHHHTTSBS-STTTS-TT---S-PPP-

pLDDT: mean 87.69, std 13.34, range [45.72, 98.06]